Protein AF-A0AAP8N6H1-F1 (afdb_monomer_lite)

pLDDT: mean 93.91, std 5.58, range [62.56, 98.75]

Sequence (87 aa):
ATASNWSVACDHIADRAAGFGMPGVTVDGFDFFAVHEAAGAAVARARAGEGPSLIEVKLTRYYGHFEGDAQTYRAPDEVKYFREHND

Secondary structure (DSSP, 8-state):
---GGGTSSSS-GGGGGGGGTS-EEEEETT-HHHHHHHHHHHHHHHHTT----EEEEE----S-SSTT---TTSPTTHHHHHHHH--

Foldseek 3Di:
DPDCVVVDVDPAPQVCCVVVVAHGDEFALLDPVRVVVVVVVQVVCVVVVVDGYHYHHDDDDLDAPDPPHPPPVDDPCPSVVCVVPRD

Radius of gyration: 15.76 Å; chains: 1; bounding box: 34×23×39 Å
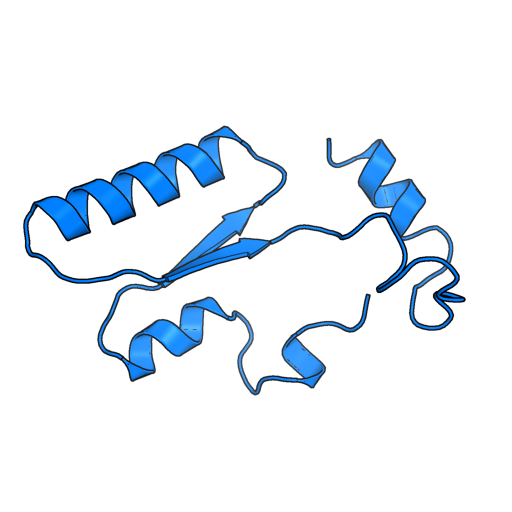
Structure (mmCIF, N/CA/C/O backbone):
data_AF-A0AAP8N6H1-F1
#
_entry.id   AF-A0AAP8N6H1-F1
#
loop_
_atom_site.group_PDB
_atom_site.id
_atom_site.type_symbol
_atom_site.label_atom_id
_atom_site.label_alt_id
_atom_site.label_comp_id
_atom_site.label_asym_id
_atom_site.label_entity_id
_atom_site.label_seq_id
_atom_site.pdbx_PDB_ins_code
_atom_site.Cartn_x
_atom_site.Cartn_y
_atom_site.Cartn_z
_atom_site.occupancy
_atom_site.B_iso_or_equiv
_atom_site.auth_seq_id
_atom_site.auth_comp_id
_atom_site.auth_asym_id
_atom_site.auth_atom_id
_atom_site.pdbx_PDB_model_num
ATOM 1 N N . ALA A 1 1 ? 9.321 -3.360 -9.587 1.00 74.94 1 ALA A N 1
ATOM 2 C CA . ALA A 1 1 ? 10.017 -2.624 -8.489 1.00 74.94 1 ALA A CA 1
ATOM 3 C C . ALA A 1 1 ? 10.489 -3.635 -7.445 1.00 74.94 1 ALA A C 1
ATOM 5 O O . ALA A 1 1 ? 9.931 -4.724 -7.435 1.00 74.94 1 ALA A O 1
ATOM 6 N N . THR A 1 2 ? 11.476 -3.334 -6.588 1.00 79.75 2 THR A N 1
ATOM 7 C CA . THR A 1 2 ? 11.877 -4.290 -5.533 1.00 79.75 2 THR A CA 1
ATOM 8 C C . THR A 1 2 ? 10.674 -4.632 -4.655 1.00 79.75 2 THR A C 1
ATOM 10 O O . THR A 1 2 ? 10.030 -3.730 -4.119 1.00 79.75 2 THR A O 1
ATOM 13 N N . ALA A 1 3 ? 10.346 -5.919 -4.555 1.00 84.88 3 ALA A N 1
ATOM 14 C CA . ALA A 1 3 ? 9.174 -6.374 -3.820 1.00 84.88 3 ALA A CA 1
ATOM 15 C C . ALA A 1 3 ? 9.366 -6.212 -2.303 1.00 84.88 3 ALA A C 1
ATOM 17 O O . ALA A 1 3 ? 10.475 -6.349 -1.778 1.00 84.88 3 ALA A O 1
ATOM 18 N N . SER A 1 4 ? 8.273 -5.916 -1.596 1.00 87.75 4 SER A N 1
ATOM 19 C CA . SER A 1 4 ? 8.275 -5.670 -0.148 1.00 87.75 4 SER A CA 1
ATOM 20 C C . SER A 1 4 ? 8.768 -6.874 0.655 1.00 87.75 4 SER A C 1
ATOM 22 O O . SER A 1 4 ? 9.448 -6.683 1.658 1.00 87.75 4 SER A O 1
ATOM 24 N N . ASN A 1 5 ? 8.523 -8.098 0.187 1.00 88.06 5 ASN A N 1
ATOM 25 C CA . ASN A 1 5 ? 8.978 -9.341 0.822 1.00 88.06 5 ASN A CA 1
ATOM 26 C C . ASN A 1 5 ? 10.513 -9.474 0.948 1.00 88.06 5 ASN A C 1
ATOM 28 O O . ASN A 1 5 ? 10.989 -10.241 1.775 1.00 88.06 5 ASN A O 1
ATOM 32 N N . TRP A 1 6 ? 11.304 -8.706 0.187 1.00 89.75 6 TRP A N 1
ATOM 33 C CA . TRP A 1 6 ? 12.762 -8.618 0.378 1.00 89.75 6 TRP A CA 1
ATOM 34 C C . TRP A 1 6 ? 13.168 -7.673 1.517 1.00 89.75 6 TRP A C 1
ATOM 36 O O . TRP A 1 6 ? 14.324 -7.658 1.927 1.00 89.75 6 TRP A O 1
ATOM 46 N N . SER A 1 7 ? 12.236 -6.852 2.001 1.00 91.38 7 SER A N 1
ATOM 47 C CA . SER A 1 7 ? 12.464 -5.824 3.026 1.00 91.38 7 SER A CA 1
ATOM 48 C C . SER A 1 7 ? 11.769 -6.135 4.353 1.00 91.38 7 SER A C 1
ATOM 50 O O . SER A 1 7 ? 12.148 -5.591 5.389 1.00 91.38 7 SER A O 1
ATOM 52 N N . VAL A 1 8 ? 10.736 -6.980 4.338 1.00 92.44 8 VAL A N 1
ATOM 53 C CA . VAL A 1 8 ? 9.949 -7.347 5.518 1.00 92.44 8 VAL A CA 1
ATOM 54 C C . VAL A 1 8 ? 9.703 -8.854 5.556 1.00 92.44 8 VAL A C 1
ATOM 56 O O . VAL A 1 8 ? 9.471 -9.475 4.527 1.00 92.44 8 VAL A O 1
ATOM 59 N N . ALA A 1 9 ? 9.741 -9.440 6.754 1.00 92.19 9 ALA A N 1
ATOM 60 C CA . ALA A 1 9 ? 9.518 -10.871 6.981 1.00 92.19 9 ALA A CA 1
ATOM 61 C C . ALA A 1 9 ? 8.018 -11.202 7.143 1.00 92.19 9 ALA A C 1
ATOM 63 O O . ALA A 1 9 ? 7.614 -11.815 8.128 1.00 92.19 9 ALA A O 1
ATOM 64 N N . CYS A 1 10 ? 7.192 -10.727 6.211 1.00 92.44 10 CYS A N 1
ATOM 65 C CA . CYS A 1 10 ? 5.757 -11.008 6.129 1.00 92.44 10 CYS A CA 1
ATOM 66 C C . CYS A 1 10 ? 5.310 -11.012 4.661 1.00 92.44 10 CYS A C 1
ATOM 68 O O . CYS A 1 10 ? 5.936 -10.348 3.829 1.00 92.44 10 CYS A O 1
ATOM 70 N N . ASP A 1 11 ? 4.223 -11.721 4.360 1.00 92.12 11 ASP A N 1
ATOM 71 C CA . ASP A 1 11 ? 3.670 -11.800 3.002 1.00 92.12 11 ASP A CA 1
ATOM 72 C C . ASP A 1 11 ? 2.955 -10.497 2.620 1.00 92.12 11 ASP A C 1
ATOM 74 O O . ASP A 1 11 ? 3.078 -10.011 1.490 1.00 92.12 11 ASP A O 1
ATOM 78 N N . HIS A 1 12 ? 2.270 -9.890 3.592 1.00 94.62 12 HIS A N 1
ATOM 79 C CA . HIS A 1 12 ? 1.528 -8.647 3.438 1.00 94.62 12 HIS A CA 1
ATOM 80 C C . HIS A 1 12 ? 1.952 -7.617 4.482 1.00 94.62 12 HIS A C 1
ATOM 82 O O . HIS A 1 12 ? 2.143 -7.933 5.656 1.00 94.62 12 HIS A O 1
ATOM 88 N N . ILE A 1 13 ? 2.057 -6.342 4.091 1.00 95.75 13 ILE A N 1
ATOM 89 C CA . ILE A 1 13 ? 2.296 -5.265 5.067 1.00 95.75 13 ILE A CA 1
ATOM 90 C C . ILE A 1 13 ? 1.152 -5.209 6.090 1.00 95.75 13 ILE A C 1
ATOM 92 O O . ILE A 1 13 ? 1.395 -4.876 7.253 1.00 95.75 13 ILE A O 1
ATOM 96 N N . ALA A 1 14 ? -0.063 -5.599 5.687 1.00 97.06 14 ALA A N 1
ATOM 97 C CA . ALA A 1 14 ? -1.214 -5.710 6.576 1.00 97.06 14 ALA A CA 1
ATOM 98 C C . ALA A 1 14 ? -1.011 -6.683 7.751 1.00 97.06 14 ALA A C 1
ATOM 100 O O . ALA A 1 14 ? -1.520 -6.406 8.838 1.00 97.06 14 ALA A O 1
ATOM 101 N N . ASP A 1 15 ? -0.201 -7.737 7.605 1.00 96.06 15 ASP A N 1
ATOM 102 C CA . ASP A 1 15 ? 0.066 -8.712 8.679 1.00 96.06 15 ASP A CA 1
ATOM 103 C C . ASP A 1 15 ? 0.714 -8.055 9.904 1.00 96.06 15 ASP A C 1
ATOM 105 O O . ASP A 1 15 ? 0.527 -8.469 11.051 1.00 96.06 15 ASP A O 1
ATOM 109 N N . ARG A 1 16 ? 1.450 -6.960 9.683 1.00 95.88 16 ARG A N 1
ATOM 110 C CA . ARG A 1 16 ? 2.117 -6.207 10.751 1.00 95.88 16 ARG A CA 1
ATOM 111 C C . ARG A 1 16 ? 1.134 -5.496 11.677 1.00 95.88 16 ARG A C 1
ATOM 113 O O . ARG A 1 16 ? 1.521 -5.144 12.790 1.00 95.88 16 ARG A O 1
ATOM 120 N N . ALA A 1 17 ? -0.117 -5.302 11.255 1.00 97.50 17 ALA A N 1
ATOM 121 C CA . ALA A 1 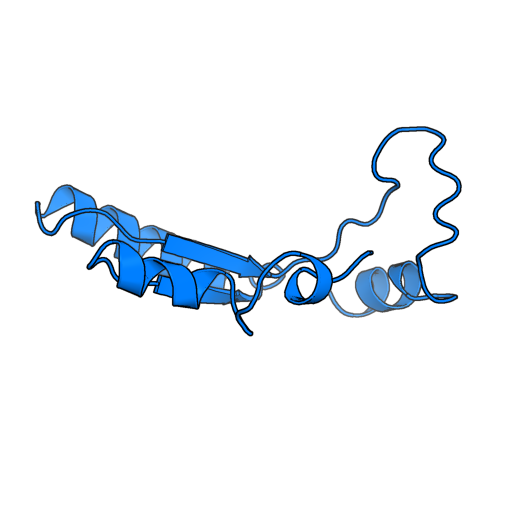17 ? -1.164 -4.693 12.072 1.00 97.50 17 ALA A CA 1
ATOM 122 C C . ALA A 1 17 ? -1.414 -5.479 13.370 1.00 97.50 17 ALA A C 1
ATOM 124 O O . ALA A 1 17 ? -1.616 -4.879 14.430 1.00 97.50 17 ALA A O 1
ATOM 125 N N . ALA A 1 18 ? -1.278 -6.810 13.317 1.00 95.56 18 ALA A N 1
ATOM 126 C CA . ALA A 1 18 ? -1.421 -7.685 14.476 1.00 95.56 18 ALA A CA 1
ATOM 127 C C . ALA A 1 18 ? -0.427 -7.344 15.600 1.00 95.56 18 ALA A C 1
ATOM 129 O O . ALA A 1 18 ? -0.788 -7.395 16.774 1.00 95.56 18 ALA A O 1
ATOM 130 N N . GLY A 1 19 ? 0.793 -6.907 15.258 1.00 96.44 19 GLY A N 1
ATOM 131 C CA . GLY A 1 19 ? 1.804 -6.481 16.235 1.00 96.44 19 GLY A CA 1
ATOM 132 C C . GLY A 1 19 ? 1.408 -5.242 17.046 1.00 96.44 19 GLY A C 1
ATOM 133 O O . GLY A 1 19 ? 1.973 -5.000 18.109 1.00 96.44 19 GLY A O 1
ATOM 134 N N . PHE A 1 20 ? 0.416 -4.483 16.574 1.00 96.38 20 PHE A N 1
ATOM 135 C CA . PHE A 1 20 ? -0.144 -3.316 17.256 1.00 96.38 20 PHE A CA 1
ATOM 136 C C . PHE A 1 20 ? -1.543 -3.578 17.830 1.00 96.38 20 PHE A C 1
ATOM 138 O O . PHE A 1 20 ? -2.174 -2.652 18.335 1.00 96.38 20 PHE A O 1
ATOM 145 N N . GLY A 1 21 ? -2.052 -4.812 17.739 1.00 96.69 21 GLY A N 1
ATOM 146 C CA . GLY A 1 21 ? -3.409 -5.146 18.174 1.00 96.69 21 GLY A CA 1
ATOM 147 C C . GLY A 1 21 ? -4.506 -4.420 17.385 1.00 96.69 21 GLY A C 1
ATOM 148 O O . GLY A 1 21 ? -5.582 -4.179 17.927 1.00 96.69 21 GLY A O 1
ATOM 149 N N . MET A 1 22 ? -4.241 -4.047 16.128 1.00 97.06 22 MET A N 1
ATOM 150 C CA . MET A 1 22 ? -5.195 -3.357 15.255 1.00 97.06 22 MET A CA 1
ATOM 151 C C . MET A 1 22 ? -5.523 -4.203 14.014 1.00 97.06 22 MET A C 1
ATOM 153 O O . MET A 1 22 ? -4.704 -5.033 13.611 1.00 97.06 22 MET A O 1
ATOM 157 N N . PRO A 1 23 ? -6.694 -4.013 13.383 1.00 98.06 23 PRO A N 1
ATOM 158 C CA . PRO A 1 23 ? -7.017 -4.701 12.139 1.00 98.06 23 PRO A CA 1
ATOM 159 C C . PRO A 1 23 ? -6.131 -4.214 10.983 1.00 98.06 23 PRO A C 1
ATOM 161 O O . PRO A 1 23 ? -5.817 -3.024 10.878 1.00 98.06 23 PRO A O 1
ATOM 164 N N . GLY A 1 24 ? -5.761 -5.148 10.109 1.00 98.12 24 GLY A N 1
ATOM 165 C CA . GLY A 1 24 ? -5.053 -4.905 8.856 1.00 98.12 24 GLY A CA 1
ATOM 166 C C . GLY A 1 24 ? -5.841 -5.481 7.682 1.00 98.12 24 GLY A C 1
ATOM 167 O O . GLY A 1 24 ? -6.367 -6.586 7.793 1.00 98.12 24 GLY A O 1
ATOM 168 N N . VAL A 1 25 ? -5.928 -4.750 6.572 1.00 98.25 25 VAL A N 1
ATOM 169 C CA . VAL A 1 25 ? -6.546 -5.228 5.326 1.00 98.25 25 VAL A CA 1
ATOM 170 C C . VAL A 1 25 ? -5.661 -4.892 4.133 1.00 98.25 25 VAL A C 1
ATOM 172 O O . VAL A 1 25 ? -5.107 -3.796 4.059 1.00 98.25 25 VAL A O 1
ATOM 175 N N . THR A 1 26 ? -5.538 -5.829 3.199 1.00 98.19 26 THR A N 1
ATOM 176 C CA . THR A 1 26 ? -4.878 -5.617 1.909 1.00 98.19 26 THR A CA 1
ATOM 177 C C . THR A 1 26 ? -5.942 -5.433 0.833 1.00 98.19 26 THR A C 1
ATOM 179 O O . THR A 1 26 ? -6.868 -6.237 0.748 1.00 98.19 26 THR A O 1
ATOM 182 N N . VAL A 1 27 ? -5.813 -4.395 0.009 1.00 98.12 27 VAL A N 1
ATOM 183 C CA . VAL A 1 27 ? -6.748 -4.089 -1.085 1.00 98.12 27 VAL A CA 1
ATOM 184 C C . VAL A 1 27 ? -6.017 -3.889 -2.406 1.00 98.12 27 VAL A C 1
ATOM 186 O O . VAL A 1 27 ? -4.852 -3.477 -2.428 1.00 98.12 27 VAL A O 1
ATOM 189 N N . ASP A 1 28 ? -6.708 -4.181 -3.507 1.00 96.69 28 ASP A N 1
ATOM 190 C CA . ASP A 1 28 ? -6.236 -3.826 -4.843 1.00 96.69 28 ASP A CA 1
ATOM 191 C C . ASP A 1 28 ? -6.285 -2.304 -5.008 1.00 96.69 28 ASP A C 1
ATOM 193 O O . ASP A 1 28 ? -7.338 -1.686 -4.882 1.00 96.69 28 ASP A O 1
ATOM 197 N N . GLY A 1 29 ? -5.128 -1.693 -5.250 1.00 96.38 29 GLY A N 1
ATOM 198 C CA . GLY A 1 29 ? -5.000 -0.254 -5.435 1.00 96.38 29 GLY A CA 1
ATOM 199 C C . GLY A 1 29 ? -5.437 0.249 -6.803 1.00 96.38 29 GLY A C 1
ATOM 200 O O . GLY A 1 29 ? -5.533 1.462 -6.971 1.00 96.38 29 GLY A O 1
ATOM 201 N N . PHE A 1 30 ? -5.686 -0.650 -7.758 1.00 95.62 30 PHE A N 1
ATOM 202 C CA . PHE A 1 30 ? -6.264 -0.312 -9.059 1.00 95.62 30 PHE A CA 1
ATOM 203 C C . PHE A 1 30 ? -7.797 -0.336 -9.049 1.00 95.62 30 PHE A C 1
ATOM 205 O O . PHE A 1 30 ? -8.423 0.189 -9.962 1.00 95.62 30 PHE A O 1
ATOM 212 N N . ASP A 1 31 ? -8.416 -0.876 -7.998 1.00 96.31 31 ASP A N 1
ATOM 213 C CA . ASP A 1 31 ? -9.859 -0.791 -7.794 1.00 96.31 31 ASP A CA 1
ATOM 214 C C . ASP A 1 31 ? -10.189 0.390 -6.868 1.00 96.31 31 ASP A C 1
ATOM 216 O O . ASP A 1 31 ? -10.051 0.329 -5.642 1.00 96.31 31 ASP A O 1
ATOM 220 N N . PHE A 1 32 ? -10.661 1.486 -7.468 1.00 95.81 32 PHE A N 1
ATOM 221 C CA . PHE A 1 32 ? -11.091 2.675 -6.732 1.00 95.81 32 PHE A CA 1
ATOM 222 C C . PHE A 1 32 ? -12.138 2.358 -5.656 1.00 95.81 32 PHE A C 1
ATOM 224 O O . PHE A 1 32 ? -12.061 2.903 -4.550 1.00 95.81 32 PHE A O 1
ATOM 231 N N . PHE A 1 33 ? -13.116 1.502 -5.961 1.00 97.94 33 PHE A N 1
ATOM 232 C CA . PHE A 1 33 ? -14.194 1.188 -5.029 1.00 97.94 33 PHE A CA 1
ATOM 233 C C . PHE A 1 33 ? -13.672 0.354 -3.864 1.00 97.94 33 PHE A C 1
ATOM 235 O O . PHE A 1 33 ? -13.980 0.687 -2.721 1.00 97.94 33 PHE A O 1
ATOM 242 N N . ALA A 1 34 ? -12.801 -0.628 -4.116 1.00 98.06 34 ALA A N 1
ATOM 243 C CA . ALA A 1 34 ? -12.166 -1.405 -3.050 1.00 98.06 34 ALA A CA 1
ATOM 244 C C . ALA A 1 34 ? -11.380 -0.510 -2.076 1.00 98.06 34 ALA A C 1
ATOM 246 O O . ALA A 1 34 ? -11.499 -0.649 -0.854 1.00 98.06 34 ALA A O 1
ATOM 247 N N . VAL A 1 35 ? -10.611 0.454 -2.597 1.00 98.38 35 VAL A N 1
ATOM 248 C CA . VAL A 1 35 ? -9.875 1.419 -1.765 1.00 98.38 35 VAL A CA 1
ATOM 249 C C . VAL A 1 35 ? -10.834 2.328 -0.996 1.00 98.38 35 VAL A C 1
ATOM 251 O O . VAL A 1 35 ? -10.657 2.532 0.208 1.00 98.38 35 VAL A O 1
ATOM 254 N N . HIS A 1 36 ? -11.854 2.867 -1.666 1.00 98.62 36 HIS A N 1
ATOM 255 C CA . HIS A 1 36 ? -12.835 3.762 -1.057 1.00 98.62 36 HIS A CA 1
ATOM 256 C C . HIS A 1 36 ? -13.623 3.074 0.067 1.00 98.62 36 HIS A C 1
ATOM 258 O O . HIS A 1 36 ? -13.788 3.645 1.146 1.00 98.62 36 HIS A O 1
ATOM 264 N N . GLU A 1 37 ? -14.079 1.842 -0.149 1.00 98.69 37 GLU A N 1
ATOM 265 C CA . GLU A 1 37 ? -14.822 1.060 0.839 1.00 98.69 37 GLU A CA 1
ATOM 266 C C . GLU A 1 37 ? -13.956 0.701 2.049 1.00 98.69 37 GLU A C 1
ATOM 268 O O . GLU A 1 37 ? -14.375 0.923 3.190 1.00 98.69 37 GLU A O 1
ATOM 273 N N . ALA A 1 38 ? -12.723 0.230 1.830 1.00 98.62 38 ALA A N 1
ATOM 274 C CA . ALA A 1 38 ? -11.798 -0.077 2.920 1.00 98.62 38 ALA A CA 1
ATOM 275 C C . ALA A 1 38 ? -11.441 1.170 3.741 1.00 98.62 38 ALA A C 1
ATOM 277 O O . ALA A 1 38 ? -11.437 1.126 4.976 1.00 98.62 38 ALA A O 1
ATOM 278 N N . ALA A 1 39 ? -11.201 2.303 3.073 1.00 98.69 39 ALA A N 1
ATOM 279 C CA . ALA A 1 39 ? -10.984 3.581 3.738 1.00 98.69 39 ALA A CA 1
ATOM 280 C C . ALA A 1 39 ? -12.223 4.016 4.533 1.00 98.69 39 ALA A C 1
ATOM 282 O O . ALA A 1 39 ? -12.098 4.423 5.688 1.00 98.69 39 ALA A O 1
ATOM 283 N N . GLY A 1 40 ? -13.421 3.882 3.958 1.00 98.75 40 GLY A N 1
ATOM 284 C CA . GLY A 1 40 ? -14.687 4.193 4.620 1.00 98.75 40 GLY A CA 1
ATOM 285 C C . GLY A 1 40 ? -14.891 3.384 5.901 1.00 98.75 40 GLY A C 1
ATOM 286 O O . GLY A 1 40 ? -15.193 3.961 6.949 1.00 98.75 40 GLY A O 1
ATOM 287 N N . ALA A 1 4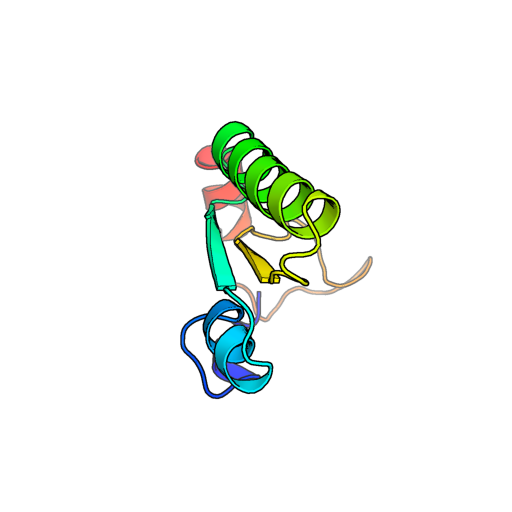1 ? -14.650 2.072 5.850 1.00 98.56 41 ALA A N 1
ATOM 288 C CA . ALA A 1 41 ? -14.742 1.189 7.010 1.00 98.56 41 ALA A CA 1
ATOM 289 C C . ALA A 1 41 ? -13.736 1.569 8.111 1.00 98.56 41 ALA A C 1
ATOM 291 O O . ALA A 1 41 ? -14.115 1.705 9.277 1.00 98.56 41 ALA A O 1
ATOM 292 N N . ALA A 1 42 ? -12.471 1.814 7.750 1.00 98.62 42 ALA A N 1
ATOM 293 C CA . ALA A 1 42 ? -11.442 2.229 8.704 1.00 98.62 42 ALA A CA 1
ATOM 294 C C . ALA A 1 42 ? -11.752 3.593 9.345 1.00 98.62 42 ALA A C 1
ATOM 296 O O . ALA A 1 42 ? -11.590 3.773 10.553 1.00 98.62 42 ALA A O 1
ATOM 297 N N . VAL A 1 43 ? -12.244 4.555 8.556 1.00 98.75 43 VAL A N 1
ATOM 298 C CA . VAL A 1 43 ? -12.642 5.881 9.049 1.00 98.75 43 VAL A CA 1
ATOM 299 C C . VAL A 1 43 ? -13.844 5.779 9.987 1.00 98.75 43 VAL A C 1
ATOM 301 O O . VAL A 1 43 ? -13.840 6.418 11.040 1.00 98.75 43 VAL A O 1
ATOM 304 N N . ALA A 1 44 ? -14.859 4.983 9.643 1.00 98.75 44 ALA A N 1
ATOM 305 C CA . ALA A 1 44 ? -16.023 4.765 10.500 1.00 98.75 44 ALA A CA 1
ATOM 306 C C . ALA A 1 44 ? -15.617 4.152 11.849 1.00 98.75 44 ALA A C 1
ATOM 308 O O . ALA A 1 44 ? -15.993 4.684 12.894 1.00 98.75 44 ALA A O 1
ATOM 309 N N . ARG A 1 45 ? -14.767 3.115 11.829 1.00 98.38 45 ARG A N 1
ATOM 310 C CA . ARG A 1 45 ? -14.203 2.480 13.028 1.00 98.38 45 ARG A CA 1
ATOM 311 C C . ARG A 1 45 ? -13.467 3.482 13.922 1.00 98.38 45 ARG A C 1
ATOM 313 O O . ARG A 1 45 ? -13.737 3.572 15.121 1.00 98.38 45 ARG A O 1
ATOM 320 N N . ALA A 1 46 ? -12.575 4.280 13.333 1.00 98.50 46 ALA A N 1
ATOM 321 C CA . ALA A 1 46 ? -11.826 5.294 14.068 1.00 98.50 46 ALA A CA 1
ATOM 322 C C . ALA A 1 46 ? -12.757 6.337 14.714 1.00 98.50 46 ALA A C 1
ATOM 324 O O . ALA A 1 46 ? -12.565 6.709 15.872 1.00 98.50 46 ALA A O 1
ATOM 325 N N . ARG A 1 47 ? -13.803 6.778 14.000 1.00 98.69 47 ARG A N 1
ATOM 326 C CA . ARG A 1 47 ? -14.799 7.738 14.515 1.00 98.69 47 ARG A CA 1
ATOM 327 C C . ARG A 1 47 ? -15.685 7.161 15.617 1.00 98.69 47 ARG A C 1
ATOM 329 O O . ARG A 1 47 ? -16.096 7.915 16.493 1.00 98.69 47 ARG A O 1
ATOM 336 N N . ALA A 1 48 ? -15.950 5.858 15.595 1.00 98.62 48 ALA A N 1
ATOM 337 C CA . ALA A 1 48 ? -16.682 5.154 16.646 1.00 98.62 48 ALA A CA 1
ATOM 338 C C . ALA A 1 48 ? -15.853 4.940 17.930 1.00 98.62 48 ALA A C 1
ATOM 340 O O . ALA A 1 48 ? -16.375 4.438 18.922 1.00 98.62 48 ALA A O 1
ATOM 341 N N . GL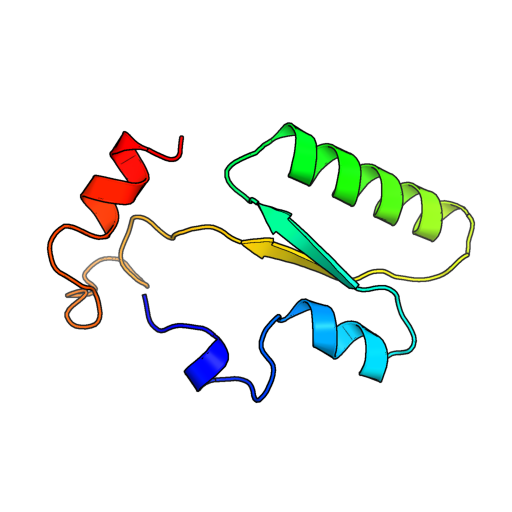Y A 1 49 ? -14.570 5.328 17.940 1.00 98.50 49 GLY A N 1
ATOM 342 C CA . GLY A 1 49 ? -13.682 5.145 19.091 1.00 98.50 49 GLY A CA 1
ATOM 343 C C . GLY A 1 49 ? -13.102 3.733 19.203 1.00 98.50 49 GLY A C 1
ATOM 344 O O . GLY A 1 49 ? -12.504 3.391 20.217 1.00 98.50 49 GLY A O 1
ATOM 345 N N . GLU A 1 50 ? -13.229 2.916 18.159 1.00 98.31 50 GLU A N 1
ATOM 346 C CA . GLU A 1 50 ? -12.766 1.524 18.142 1.00 98.31 50 GLU A CA 1
ATOM 347 C C . GLU A 1 50 ? -11.270 1.380 17.780 1.00 98.31 50 GLU A C 1
ATOM 349 O O . GLU A 1 50 ? -10.758 0.270 17.593 1.00 98.31 50 GLU A O 1
ATOM 354 N N . GLY A 1 51 ? -10.553 2.502 17.690 1.00 97.50 51 GLY A N 1
ATOM 355 C CA . GLY A 1 51 ? -9.111 2.550 17.456 1.00 97.50 51 GLY A CA 1
ATOM 356 C C . GLY A 1 51 ? -8.698 2.575 15.976 1.00 97.50 51 GLY A C 1
ATOM 357 O O . GLY A 1 51 ? -9.543 2.697 15.087 1.00 97.50 51 GLY A O 1
ATOM 358 N N . PRO A 1 52 ? -7.380 2.518 15.707 1.00 98.00 52 PRO A N 1
ATOM 359 C CA . PRO A 1 52 ? -6.819 2.631 14.362 1.00 98.00 52 PRO A CA 1
ATOM 360 C C . PRO A 1 52 ? -7.006 1.354 13.527 1.00 98.00 52 PRO A C 1
ATOM 362 O O . PRO A 1 52 ? -7.455 0.314 14.008 1.00 98.00 52 PRO A O 1
ATOM 365 N N . SER A 1 53 ? -6.656 1.438 12.246 1.00 98.56 53 SER A N 1
ATOM 366 C CA . SER A 1 53 ? -6.598 0.316 11.301 1.00 98.56 53 SER A CA 1
ATOM 367 C C . SER A 1 53 ? -5.451 0.548 10.316 1.00 98.56 53 SER A C 1
ATOM 369 O O . SER A 1 53 ? -5.075 1.696 10.076 1.00 98.56 53 SER A O 1
ATOM 371 N N . LEU A 1 54 ? -4.914 -0.521 9.730 1.00 98.50 54 LEU A N 1
ATOM 372 C CA . LEU A 1 54 ? -3.918 -0.457 8.659 1.00 98.50 54 LEU A CA 1
ATOM 373 C C . LEU A 1 54 ? -4.543 -0.936 7.347 1.00 98.50 54 LEU A C 1
ATOM 375 O O . LEU A 1 54 ? -5.108 -2.024 7.285 1.00 98.50 54 LEU A O 1
ATOM 379 N N . ILE A 1 55 ? -4.421 -0.127 6.297 1.00 98.56 55 ILE A N 1
ATOM 380 C CA . ILE A 1 55 ? -4.834 -0.489 4.938 1.00 98.56 55 ILE A CA 1
ATOM 381 C C . ILE A 1 55 ? -3.576 -0.566 4.075 1.00 98.56 55 ILE A C 1
ATOM 383 O O . ILE A 1 55 ? -2.890 0.437 3.879 1.00 98.56 55 ILE A O 1
ATOM 387 N N . GLU A 1 56 ? -3.254 -1.754 3.576 1.00 97.94 56 GLU A N 1
ATOM 388 C CA . GLU A 1 56 ? -2.222 -1.965 2.566 1.00 97.94 56 GLU A CA 1
ATOM 389 C C . GLU A 1 56 ? -2.863 -1.866 1.182 1.00 97.94 56 GLU A C 1
ATOM 391 O O . GLU A 1 56 ? -3.550 -2.779 0.729 1.00 97.94 56 GLU A O 1
ATOM 396 N N . VAL A 1 57 ? -2.619 -0.754 0.498 1.00 97.69 57 VAL A N 1
ATOM 397 C CA . VAL A 1 57 ? -3.066 -0.554 -0.882 1.00 97.69 57 VAL A CA 1
ATOM 398 C C . VAL A 1 57 ? -1.979 -1.069 -1.822 1.00 97.69 57 VAL A C 1
ATOM 400 O O . VAL A 1 57 ? -0.873 -0.524 -1.845 1.00 97.69 57 VAL A O 1
ATOM 403 N N . LYS A 1 58 ? -2.264 -2.133 -2.580 1.00 95.00 58 LYS A N 1
ATOM 404 C CA . LYS A 1 58 ? -1.293 -2.741 -3.501 1.00 95.00 58 LYS A CA 1
ATOM 405 C C . LYS A 1 58 ? -1.412 -2.131 -4.889 1.00 95.00 58 LYS A C 1
ATOM 407 O O . LYS A 1 58 ? -2.407 -2.325 -5.567 1.00 95.00 58 LYS A O 1
ATOM 412 N N . LEU A 1 59 ? -0.365 -1.438 -5.325 1.00 92.81 59 LEU A N 1
ATOM 413 C CA . LEU A 1 59 ? -0.289 -0.813 -6.642 1.00 92.81 59 LEU A CA 1
ATOM 414 C C . LEU A 1 59 ? 1.141 -0.823 -7.190 1.00 92.81 59 LEU A C 1
ATOM 416 O O . LEU A 1 59 ? 2.109 -1.042 -6.457 1.00 92.81 59 LEU A O 1
ATOM 420 N N . THR A 1 60 ? 1.271 -0.539 -8.485 1.00 91.62 60 THR A N 1
ATOM 421 C CA . THR A 1 60 ? 2.564 -0.413 -9.166 1.00 91.62 60 THR A CA 1
ATOM 422 C C . THR A 1 60 ? 2.923 1.054 -9.387 1.00 91.62 60 THR A C 1
ATOM 424 O O . THR A 1 60 ? 2.143 1.841 -9.912 1.00 91.62 60 THR A O 1
ATOM 427 N N . ARG A 1 61 ? 4.168 1.427 -9.065 1.00 91.44 61 ARG A N 1
ATOM 428 C CA . ARG A 1 61 ? 4.728 2.725 -9.467 1.00 91.44 61 ARG A CA 1
ATOM 429 C C . ARG A 1 61 ? 5.137 2.668 -10.934 1.00 91.44 61 ARG A C 1
ATOM 431 O O . ARG A 1 61 ? 6.041 1.902 -11.274 1.00 91.44 61 ARG A O 1
ATOM 438 N N . TYR A 1 62 ? 4.573 3.521 -11.783 1.00 90.88 62 TYR A N 1
ATOM 439 C CA . TYR A 1 62 ? 4.911 3.535 -13.212 1.00 90.88 62 TYR A CA 1
ATOM 440 C C . TYR A 1 62 ? 6.280 4.123 -13.545 1.00 90.88 62 TYR A C 1
ATOM 442 O O . TYR A 1 62 ? 6.909 3.694 -14.507 1.00 90.88 62 TYR A O 1
ATOM 450 N N . TYR A 1 63 ? 6.774 5.057 -12.739 1.00 90.44 63 TYR A N 1
ATOM 451 C CA . TYR A 1 63 ? 8.047 5.730 -12.990 1.00 90.44 63 TYR A CA 1
ATOM 452 C C . TYR A 1 63 ? 9.175 5.227 -12.082 1.00 90.44 63 TYR A C 1
ATOM 454 O O . TYR A 1 63 ? 9.020 4.303 -11.270 1.00 90.44 63 TYR A O 1
ATOM 462 N N . GLY A 1 64 ? 10.365 5.794 -12.274 1.00 91.06 64 GLY A N 1
ATOM 463 C CA . GLY A 1 64 ? 11.535 5.577 -11.429 1.00 91.06 64 GLY A CA 1
ATOM 464 C C . GLY A 1 64 ? 11.268 5.888 -9.959 1.00 91.06 64 GLY A C 1
ATOM 465 O O . GLY A 1 64 ? 10.232 6.447 -9.604 1.00 91.06 64 GLY A O 1
ATOM 466 N N . HIS A 1 65 ? 12.181 5.483 -9.079 1.00 91.56 65 HIS A N 1
ATOM 467 C CA . HIS A 1 65 ? 12.133 5.903 -7.678 1.00 91.56 65 HIS A CA 1
ATOM 468 C C . HIS A 1 65 ? 12.278 7.413 -7.539 1.00 91.56 65 HIS A C 1
ATOM 470 O O . HIS A 1 65 ? 11.648 8.012 -6.673 1.00 91.56 65 HIS A O 1
ATOM 476 N N . PHE A 1 66 ? 13.045 7.991 -8.451 1.00 92.00 66 PHE A N 1
ATOM 477 C CA . PHE A 1 66 ? 13.243 9.409 -8.661 1.00 92.00 66 PHE A CA 1
ATOM 478 C C . PHE A 1 66 ? 13.404 9.658 -10.173 1.00 92.00 66 PHE A C 1
ATOM 480 O O . PHE A 1 66 ? 13.489 8.709 -10.965 1.00 92.00 66 PHE A O 1
ATOM 487 N N . GLU A 1 67 ? 13.438 10.926 -10.582 1.00 92.06 67 GLU A N 1
ATOM 488 C CA . GLU A 1 67 ? 13.696 11.305 -11.975 1.00 92.06 67 GLU A CA 1
ATOM 489 C C . GLU A 1 67 ? 15.135 10.967 -12.384 1.00 92.06 67 GLU A C 1
ATOM 491 O O . GLU A 1 67 ? 16.092 11.424 -11.768 1.00 92.06 67 GLU A O 1
ATOM 496 N N . GLY A 1 68 ? 15.298 10.163 -13.437 1.00 91.25 68 GLY A N 1
ATOM 497 C CA . GLY A 1 68 ? 16.613 9.687 -13.881 1.00 91.25 68 GLY A CA 1
ATOM 498 C C . GLY A 1 68 ? 17.052 8.355 -13.265 1.00 91.25 68 GLY A C 1
ATOM 499 O O . GLY A 1 68 ? 18.159 7.897 -13.541 1.00 91.25 68 GLY A O 1
ATOM 500 N N . ASP A 1 69 ? 16.200 7.699 -12.472 1.00 93.25 69 ASP A N 1
ATOM 501 C CA . ASP A 1 69 ? 16.414 6.305 -12.078 1.00 93.25 69 ASP A CA 1
ATOM 502 C C . ASP A 1 69 ? 16.475 5.407 -13.327 1.00 93.25 69 ASP A C 1
ATOM 504 O O . ASP A 1 69 ? 15.552 5.401 -14.141 1.00 93.25 69 ASP A O 1
ATOM 508 N N . ALA A 1 70 ? 17.554 4.633 -13.458 1.00 92.00 70 ALA A N 1
ATOM 509 C CA . ALA A 1 70 ? 17.782 3.722 -14.578 1.00 92.00 70 ALA A CA 1
ATOM 510 C C . ALA A 1 70 ? 16.864 2.483 -14.563 1.00 92.00 70 ALA A C 1
ATOM 512 O O . ALA A 1 70 ? 16.808 1.759 -15.553 1.00 92.00 70 ALA A O 1
ATOM 513 N N . GLN A 1 71 ? 16.162 2.217 -13.452 1.00 90.81 71 GLN A N 1
ATOM 514 C CA . GLN A 1 71 ? 15.156 1.155 -13.316 1.00 90.81 71 GLN A CA 1
ATOM 515 C C . GLN A 1 71 ? 15.652 -0.271 -13.631 1.00 90.81 71 GLN A C 1
ATOM 517 O O . GLN A 1 71 ? 14.848 -1.153 -13.931 1.00 90.81 71 GLN A O 1
ATOM 522 N N . THR A 1 72 ? 16.953 -0.541 -13.495 1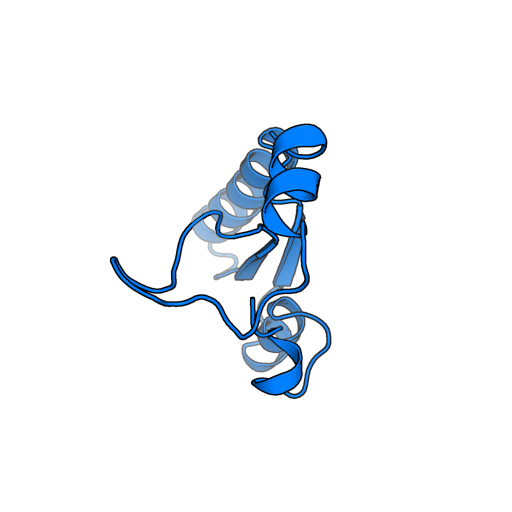.00 91.38 72 THR A N 1
ATOM 523 C CA . THR A 1 72 ? 17.581 -1.843 -13.817 1.00 91.38 72 THR A CA 1
ATOM 524 C C . THR A 1 72 ? 17.072 -3.020 -12.976 1.00 91.38 72 THR A C 1
ATOM 526 O O . THR A 1 72 ? 17.329 -4.173 -13.302 1.00 91.38 72 THR A O 1
ATOM 529 N N . TYR A 1 73 ? 16.339 -2.738 -11.899 1.00 89.12 73 TYR A N 1
ATOM 530 C CA . TYR A 1 73 ? 15.723 -3.710 -10.994 1.00 89.12 73 TYR A CA 1
ATOM 531 C C . TYR A 1 73 ? 14.311 -4.152 -11.422 1.00 89.12 73 TYR A C 1
ATOM 533 O O . TYR A 1 73 ? 13.630 -4.842 -10.662 1.00 89.12 73 TYR A O 1
ATOM 541 N N . ARG A 1 74 ? 13.812 -3.704 -12.579 1.00 89.56 74 ARG A N 1
ATOM 542 C CA . ARG A 1 74 ? 12.490 -4.078 -13.103 1.00 89.56 74 ARG A CA 1
ATOM 543 C C . ARG A 1 74 ? 12.610 -5.133 -14.192 1.00 89.56 74 ARG A C 1
ATOM 545 O O . ARG A 1 74 ? 13.587 -5.143 -14.940 1.00 89.56 74 ARG A O 1
ATOM 552 N N . ALA A 1 75 ? 11.599 -5.989 -14.300 1.00 91.31 75 ALA A N 1
ATOM 553 C CA . ALA A 1 75 ? 11.521 -6.907 -15.428 1.00 91.31 75 ALA A CA 1
ATOM 554 C C . ALA A 1 75 ? 11.219 -6.130 -16.727 1.00 91.31 75 ALA A C 1
ATOM 556 O O . ALA A 1 75 ? 10.539 -5.094 -16.675 1.00 91.31 75 ALA A O 1
ATOM 557 N N . PRO A 1 76 ? 11.688 -6.613 -17.895 1.00 90.44 76 PRO A N 1
ATOM 558 C CA . PRO A 1 76 ? 11.262 -6.077 -19.183 1.00 90.44 76 PRO A CA 1
ATOM 559 C C . PRO A 1 76 ? 9.733 -6.057 -19.279 1.00 90.44 76 PRO A C 1
ATOM 561 O O . PRO A 1 76 ? 9.073 -6.979 -18.806 1.00 90.44 76 PRO A O 1
ATOM 564 N N . ASP A 1 77 ? 9.177 -4.990 -19.851 1.00 92.19 77 ASP A N 1
ATOM 565 C CA . ASP A 1 77 ? 7.737 -4.793 -20.074 1.00 92.19 77 ASP A CA 1
ATOM 566 C C . ASP A 1 77 ? 6.823 -4.791 -18.829 1.00 92.19 77 ASP A C 1
ATOM 568 O O . ASP A 1 77 ? 5.624 -4.570 -18.977 1.00 92.19 77 ASP A O 1
ATOM 572 N N . GLU A 1 78 ? 7.350 -4.916 -17.602 1.00 91.62 78 GLU A N 1
ATOM 573 C CA . GLU A 1 78 ? 6.562 -4.909 -16.352 1.00 91.62 78 GLU A CA 1
ATOM 574 C C . GLU A 1 78 ? 5.609 -3.702 -16.290 1.00 91.62 78 GLU A C 1
ATOM 576 O O . GLU A 1 78 ? 4.407 -3.840 -16.081 1.00 91.62 78 GLU A O 1
ATOM 581 N N . VAL A 1 79 ? 6.133 -2.496 -16.528 1.00 91.88 79 VAL A N 1
ATOM 582 C CA . VAL A 1 79 ? 5.340 -1.254 -16.497 1.00 91.88 79 VAL A CA 1
ATOM 583 C C . VAL A 1 79 ? 4.327 -1.195 -17.635 1.00 91.88 79 VAL A C 1
ATOM 585 O O . VAL A 1 79 ? 3.228 -0.681 -17.436 1.00 91.88 79 VAL A O 1
ATOM 588 N N . LYS A 1 80 ? 4.697 -1.693 -18.819 1.00 92.62 80 LYS A N 1
ATOM 589 C CA . LYS A 1 80 ? 3.812 -1.713 -19.983 1.00 92.62 80 LYS A CA 1
ATOM 590 C C . LYS A 1 80 ? 2.604 -2.606 -19.704 1.00 92.62 80 LYS A C 1
ATOM 592 O O . LYS A 1 80 ? 1.482 -2.151 -19.877 1.00 92.62 80 LYS A O 1
ATOM 597 N N . TYR A 1 81 ? 2.844 -3.810 -19.183 1.00 93.25 81 TYR A N 1
ATOM 598 C CA . TYR A 1 81 ? 1.794 -4.741 -18.783 1.00 93.25 81 TYR A CA 1
ATOM 599 C C . TYR A 1 81 ? 0.803 -4.093 -17.812 1.00 93.25 81 TYR A C 1
ATOM 601 O O . TYR A 1 81 ? -0.394 -4.089 -18.087 1.00 93.25 81 TYR A O 1
ATOM 609 N N . PHE A 1 82 ? 1.289 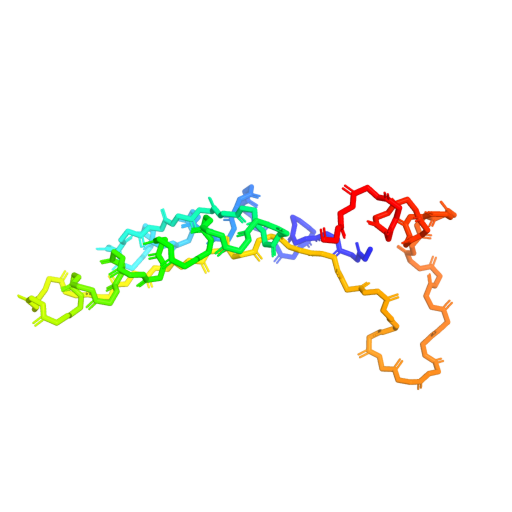-3.490 -16.720 1.00 92.31 82 PHE A N 1
ATOM 610 C CA . PHE A 1 82 ? 0.396 -2.865 -15.740 1.00 92.31 82 PHE A CA 1
ATOM 611 C C . PHE A 1 82 ? -0.397 -1.700 -16.337 1.00 92.31 82 PHE A C 1
ATOM 613 O O . PHE A 1 82 ? -1.586 -1.606 -16.093 1.00 92.31 82 PHE A O 1
ATOM 620 N N . ARG A 1 83 ? 0.203 -0.859 -17.184 1.00 91.25 83 ARG A N 1
ATOM 621 C CA . ARG A 1 83 ? -0.540 0.228 -17.847 1.00 91.25 83 ARG A CA 1
ATOM 622 C C . ARG A 1 83 ? -1.641 -0.261 -18.793 1.00 91.25 83 ARG A C 1
ATOM 624 O O . ARG A 1 83 ? -2.582 0.476 -19.039 1.00 91.25 83 ARG A O 1
ATOM 631 N N . GLU A 1 84 ? -1.493 -1.450 -19.370 1.00 94.00 84 GLU A N 1
ATOM 632 C CA . GLU A 1 84 ? -2.479 -2.028 -20.293 1.00 94.00 84 GLU A CA 1
ATOM 633 C C . GLU A 1 84 ? -3.622 -2.757 -19.568 1.00 94.00 84 GLU A C 1
ATOM 635 O O . GLU A 1 84 ? -4.718 -2.848 -20.115 1.00 94.00 84 GLU A O 1
ATOM 640 N N . HIS A 1 85 ? -3.374 -3.284 -18.364 1.00 90.88 85 HIS A N 1
ATOM 641 C CA . HIS A 1 85 ? -4.305 -4.177 -17.656 1.00 90.88 85 HIS A CA 1
ATOM 642 C C . HIS A 1 85 ? -4.837 -3.608 -16.334 1.00 90.88 85 HIS A C 1
ATOM 644 O O . HIS A 1 85 ? -5.773 -4.168 -15.765 1.00 90.88 85 HIS A O 1
ATOM 650 N N . ASN A 1 86 ? -4.234 -2.535 -15.828 1.00 83.62 86 ASN A N 1
ATOM 651 C CA . ASN A 1 86 ? -4.498 -1.970 -14.514 1.00 83.62 86 ASN A CA 1
ATOM 652 C C . ASN A 1 86 ? -4.520 -0.433 -14.624 1.00 83.62 86 ASN A C 1
ATOM 654 O O . ASN A 1 86 ? -3.508 0.226 -14.392 1.00 83.62 86 ASN A O 1
ATOM 658 N N . ASP A 1 87 ? -5.666 0.132 -15.000 1.00 62.56 87 ASP A N 1
ATOM 659 C CA . ASP A 1 87 ? -5.958 1.575 -14.945 1.00 62.56 87 ASP A CA 1
ATOM 660 C C . ASP A 1 87 ? -7.372 1.794 -14.397 1.00 62.56 87 ASP A C 1
ATOM 662 O O . ASP A 1 87 ? -8.285 1.055 -14.841 1.00 62.56 87 ASP A O 1
#